Protein AF-A0A956GBQ3-F1 (afdb_monomer)

Secondary structure (DSSP, 8-state):
-EEE-SHHHHHHHHHH----SGGG-TTEETTTTEETT----GGG-HHHHHHS---SEEE--GGGT--

Structure (mmCIF, N/CA/C/O backbone):
data_AF-A0A956GBQ3-F1
#
_entry.id   AF-A0A956GBQ3-F1
#
loop_
_atom_site.group_PDB
_atom_site.id
_atom_site.type_symbol
_atom_site.label_atom_id
_atom_site.label_alt_id
_atom_site.label_comp_id
_atom_site.label_asym_id
_atom_site.label_entity_id
_atom_site.label_seq_id
_atom_site.pdbx_PDB_ins_code
_atom_site.Cartn_x
_atom_site.Cartn_y
_atom_site.Cartn_z
_atom_site.occupancy
_atom_site.B_iso_or_equiv
_atom_site.auth_seq_id
_atom_site.auth_comp_id
_atom_site.auth_asym_id
_atom_site.auth_atom_id
_atom_site.pdbx_PDB_model_num
ATOM 1 N N . MET A 1 1 ? -4.644 7.562 -3.161 1.00 83.62 1 MET A N 1
ATOM 2 C CA . MET A 1 1 ? -5.333 8.308 -2.071 1.00 83.62 1 MET A CA 1
ATOM 3 C C . MET A 1 1 ? -4.510 8.265 -0.780 1.00 83.62 1 MET A C 1
ATOM 5 O O . MET A 1 1 ? -3.717 7.350 -0.640 1.00 83.62 1 MET A O 1
ATOM 9 N N . ARG A 1 2 ? -4.663 9.207 0.170 1.00 89.31 2 ARG A N 1
ATOM 10 C CA . ARG A 1 2 ? -4.023 9.125 1.506 1.00 89.31 2 ARG A CA 1
ATOM 11 C C . ARG A 1 2 ? -5.058 8.891 2.609 1.00 89.31 2 ARG A C 1
ATOM 13 O O . ARG A 1 2 ? -6.091 9.554 2.615 1.00 89.31 2 ARG A O 1
ATOM 20 N N . VAL A 1 3 ? -4.766 7.985 3.541 1.00 89.44 3 VAL A N 1
ATOM 21 C CA . VAL A 1 3 ? -5.625 7.633 4.692 1.00 89.44 3 VAL A CA 1
ATOM 22 C C . VAL A 1 3 ? -4.819 7.731 5.983 1.00 89.44 3 VAL A C 1
ATOM 24 O O . VAL A 1 3 ? -3.649 7.372 5.986 1.00 89.44 3 VAL A O 1
ATOM 27 N N . ARG A 1 4 ? -5.408 8.215 7.085 1.00 91.25 4 ARG A N 1
ATOM 28 C CA . ARG A 1 4 ? -4.699 8.314 8.376 1.00 91.25 4 ARG A CA 1
ATOM 29 C C . ARG A 1 4 ? -4.307 6.927 8.901 1.00 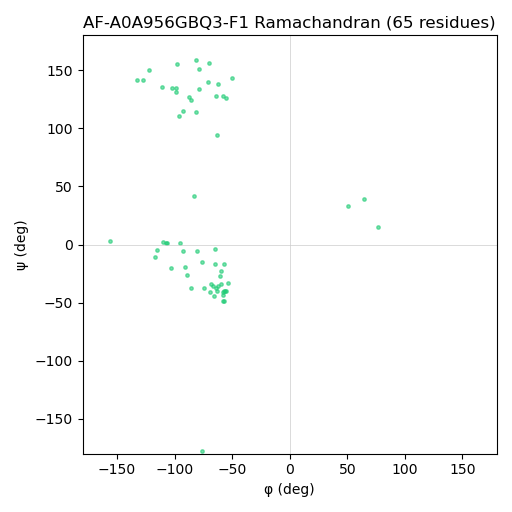91.25 4 ARG A C 1
ATOM 31 O O . ARG A 1 4 ? -5.182 6.094 9.117 1.00 91.25 4 ARG A O 1
ATOM 38 N N . ARG A 1 5 ? -3.033 6.718 9.247 1.00 89.25 5 ARG A N 1
ATOM 39 C CA . ARG A 1 5 ? -2.485 5.491 9.870 1.00 89.25 5 ARG A CA 1
ATOM 40 C C . ARG A 1 5 ? -2.670 5.464 11.398 1.00 89.25 5 ARG A C 1
ATOM 42 O O . ARG A 1 5 ? -1.775 5.112 12.176 1.00 89.25 5 ARG A O 1
ATOM 49 N N . GLY A 1 6 ? -3.852 5.882 11.844 1.00 88.31 6 GLY A N 1
ATOM 50 C CA . GLY A 1 6 ? -4.221 5.938 13.257 1.00 88.31 6 GLY A CA 1
ATOM 51 C C . GLY A 1 6 ? -4.554 4.565 13.848 1.00 88.31 6 GLY A C 1
ATOM 52 O O . GLY A 1 6 ? -4.493 3.537 13.177 1.00 88.31 6 GLY A O 1
ATOM 53 N N . GLN A 1 7 ? -4.954 4.552 15.120 1.00 90.62 7 GLN A N 1
ATOM 54 C CA . GLN A 1 7 ? -5.383 3.328 15.804 1.00 90.62 7 GLN A CA 1
ATOM 55 C C . GLN A 1 7 ? -6.559 2.641 15.093 1.00 90.62 7 GLN A C 1
ATOM 57 O O . GLN A 1 7 ? -6.533 1.424 14.949 1.00 90.62 7 GLN A O 1
ATOM 62 N N . ALA A 1 8 ? -7.537 3.414 14.607 1.00 91.25 8 ALA A N 1
ATOM 63 C CA . ALA A 1 8 ? -8.682 2.882 13.867 1.00 91.25 8 ALA A CA 1
ATOM 64 C C . ALA A 1 8 ? -8.240 2.088 12.627 1.00 91.25 8 ALA A C 1
ATOM 66 O O . ALA A 1 8 ? -8.611 0.931 12.484 1.00 91.25 8 ALA A O 1
ATOM 67 N N . PHE A 1 9 ? -7.343 2.654 11.812 1.00 90.88 9 PHE A N 1
ATOM 68 C CA . PHE A 1 9 ? -6.803 1.967 10.638 1.00 90.88 9 PHE A CA 1
ATOM 69 C C . PHE A 1 9 ? -6.109 0.650 11.007 1.00 90.88 9 PHE A C 1
ATOM 71 O O . PHE A 1 9 ? -6.323 -0.369 10.361 1.00 90.88 9 PHE A O 1
ATOM 78 N N . ARG A 1 10 ? -5.306 0.633 12.079 1.00 89.19 10 ARG A N 1
ATOM 79 C CA . ARG A 1 10 ? -4.632 -0.597 12.534 1.00 89.19 10 ARG A CA 1
ATOM 80 C C . ARG A 1 10 ? -5.628 -1.671 12.971 1.00 89.19 10 ARG A C 1
ATOM 82 O O . ARG A 1 10 ? -5.438 -2.834 12.636 1.00 89.19 10 ARG A O 1
ATOM 89 N N . GLN A 1 11 ? -6.699 -1.276 13.659 1.00 93.00 11 GLN A N 1
ATOM 90 C CA . GLN A 1 11 ? -7.787 -2.187 14.020 1.00 93.00 11 GLN A CA 1
ATOM 91 C C . GLN A 1 11 ? -8.509 -2.725 12.781 1.00 93.00 11 GLN A C 1
ATOM 93 O O . GLN A 1 11 ? -8.890 -3.889 12.758 1.00 93.00 11 GLN A O 1
ATOM 98 N N . GLU A 1 12 ? -8.691 -1.909 11.742 1.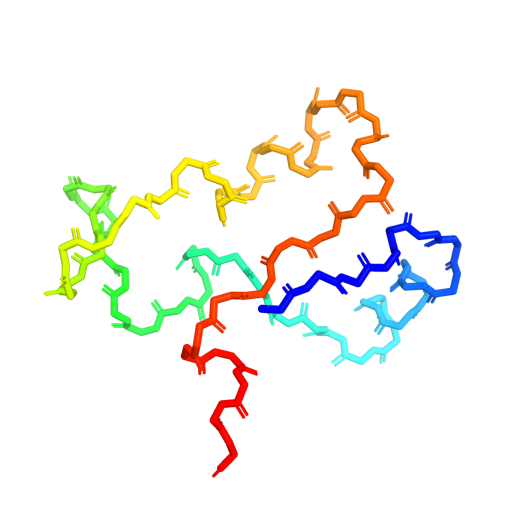00 93.12 12 GLU A N 1
ATOM 99 C CA . GLU A 1 12 ? -9.289 -2.350 10.479 1.00 93.12 12 GLU A CA 1
ATOM 100 C C . GLU A 1 12 ? -8.376 -3.310 9.709 1.00 93.12 12 GLU A C 1
ATOM 102 O O . GLU A 1 12 ? -8.863 -4.314 9.192 1.00 93.12 12 GLU A O 1
ATOM 107 N N . VAL A 1 13 ? -7.063 -3.057 9.675 1.00 92.00 13 VAL A N 1
ATOM 108 C CA . VAL A 1 13 ? -6.076 -3.985 9.098 1.00 92.00 13 VAL A CA 1
ATOM 109 C C . VAL A 1 13 ? -6.145 -5.340 9.799 1.00 92.00 13 VAL A C 1
ATOM 111 O O . VAL A 1 13 ? -6.249 -6.360 9.125 1.00 92.00 13 VAL A O 1
ATOM 114 N N . GLU A 1 14 ? -6.147 -5.358 11.132 1.00 92.38 14 GLU A N 1
ATOM 115 C CA . GLU A 1 14 ? -6.226 -6.595 11.917 1.00 92.38 14 GLU A CA 1
ATOM 116 C C . GLU A 1 14 ? -7.571 -7.313 11.731 1.00 92.38 14 GLU A C 1
ATOM 118 O O . GLU A 1 14 ? -7.615 -8.524 11.526 1.00 92.38 14 GLU A O 1
ATOM 123 N N . ARG A 1 15 ? -8.681 -6.567 11.757 1.00 96.38 15 ARG A N 1
ATOM 124 C CA . ARG A 1 15 ? -10.036 -7.128 11.697 1.00 96.38 15 ARG A CA 1
ATOM 125 C C . ARG A 1 15 ? -10.430 -7.620 10.307 1.00 96.38 15 ARG A C 1
ATOM 127 O O . ARG A 1 15 ? -11.166 -8.599 10.204 1.00 96.38 15 ARG A O 1
ATOM 134 N N . TYR A 1 16 ? -10.015 -6.913 9.260 1.00 94.12 16 TYR A N 1
ATOM 135 C CA . TYR A 1 16 ? -10.476 -7.149 7.889 1.00 94.12 16 TYR A CA 1
ATOM 136 C C . TYR A 1 16 ? -9.371 -7.624 6.943 1.00 94.12 16 TYR A C 1
ATOM 138 O O . TYR A 1 16 ? -9.666 -7.945 5.795 1.00 94.12 16 TYR A O 1
ATOM 146 N N . GLY A 1 17 ? -8.114 -7.680 7.392 1.00 91.50 17 GLY A N 1
ATOM 147 C CA . GLY A 1 17 ? -6.991 -8.117 6.564 1.00 91.50 17 GLY A CA 1
ATOM 148 C C . GLY A 1 17 ? -6.713 -7.181 5.387 1.00 91.50 17 GLY A C 1
ATOM 149 O O . GLY A 1 17 ? -6.439 -7.659 4.285 1.00 91.50 17 GLY A O 1
ATOM 150 N N . LEU A 1 18 ? -6.826 -5.861 5.592 1.00 90.56 18 LEU A N 1
ATOM 151 C CA . LEU A 1 18 ? -6.644 -4.871 4.525 1.00 90.56 18 LEU A CA 1
ATOM 152 C C . LEU A 1 18 ? -5.254 -4.992 3.883 1.00 90.56 18 LEU A C 1
ATOM 154 O O . LEU A 1 18 ? -4.233 -4.939 4.566 1.00 90.56 18 LEU A O 1
ATOM 158 N N . ARG A 1 19 ? -5.233 -5.098 2.552 1.00 91.81 19 ARG A N 1
ATOM 159 C CA . ARG A 1 19 ? -4.021 -5.111 1.725 1.00 91.81 19 ARG A CA 1
ATOM 160 C C . ARG A 1 19 ? -3.841 -3.742 1.080 1.00 91.81 19 ARG A C 1
ATOM 162 O O . ARG A 1 19 ? -4.811 -3.157 0.601 1.00 91.81 19 ARG A O 1
ATOM 169 N N . PHE A 1 20 ? -2.621 -3.221 1.113 1.00 92.62 20 PHE A N 1
ATOM 170 C CA . PHE A 1 20 ? -2.302 -1.896 0.566 1.00 92.62 20 PHE A CA 1
ATOM 171 C C . PHE A 1 20 ? -0.824 -1.728 0.184 1.00 92.62 20 PHE A C 1
ATOM 173 O O . PHE A 1 20 ? -0.421 -0.639 -0.218 1.00 92.62 20 PHE A O 1
ATOM 180 N N . CYS A 1 21 ? -0.012 -2.779 0.326 1.00 94.69 21 CYS A N 1
ATOM 181 C CA . CYS A 1 21 ? 1.403 -2.753 -0.027 1.00 94.69 21 CYS A CA 1
ATOM 182 C C . CYS A 1 21 ? 1.626 -3.368 -1.414 1.00 94.69 21 CYS A C 1
ATOM 184 O O . CYS A 1 21 ? 0.838 -4.200 -1.866 1.00 94.69 21 CYS A O 1
ATOM 186 N N . CYS A 1 22 ? 2.714 -2.984 -2.083 1.00 95.75 22 CYS A N 1
ATOM 187 C CA . CYS A 1 22 ? 3.098 -3.545 -3.380 1.00 95.75 22 CYS A CA 1
ATOM 188 C C . CYS A 1 22 ? 3.230 -5.071 -3.323 1.00 95.75 22 CYS A C 1
ATOM 190 O O . CYS A 1 22 ? 2.734 -5.750 -4.207 1.00 9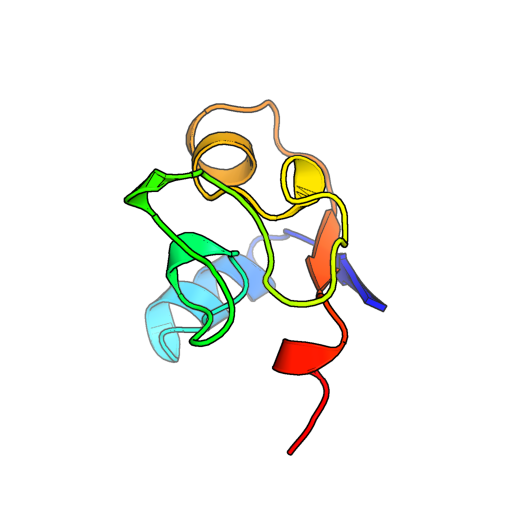5.75 22 CYS A O 1
ATOM 192 N N . GLU A 1 23 ? 3.784 -5.604 -2.238 1.00 95.81 23 GLU A N 1
ATOM 193 C CA . GLU A 1 23 ? 3.938 -7.034 -1.953 1.00 95.81 23 GLU A CA 1
ATOM 194 C C . GLU A 1 23 ? 2.613 -7.817 -1.956 1.00 95.81 23 GLU A C 1
ATOM 196 O O . GLU A 1 23 ? 2.622 -9.043 -1.993 1.00 95.81 23 GLU A O 1
ATOM 201 N N . ASP A 1 24 ? 1.473 -7.127 -1.873 1.00 94.19 24 ASP A N 1
ATOM 202 C CA . ASP A 1 24 ? 0.136 -7.719 -1.904 1.00 94.19 24 ASP A CA 1
ATOM 203 C C . ASP A 1 24 ? -0.600 -7.470 -3.237 1.00 94.19 24 ASP A C 1
ATOM 205 O O . ASP A 1 24 ? -1.757 -7.864 -3.391 1.00 94.19 24 ASP A O 1
ATOM 209 N N . CYS A 1 25 ? 0.037 -6.789 -4.192 1.00 94.31 25 CYS A N 1
ATOM 210 C CA . CYS A 1 25 ? -0.536 -6.411 -5.480 1.00 94.31 25 CYS A CA 1
ATOM 211 C C . CYS A 1 25 ? -0.113 -7.390 -6.582 1.00 94.31 25 CYS A C 1
ATOM 213 O O . CYS A 1 25 ? 1.069 -7.677 -6.743 1.00 94.31 25 CYS A O 1
ATOM 215 N N . ALA A 1 26 ? -1.056 -7.829 -7.419 1.00 94.69 26 ALA A N 1
ATOM 216 C CA . ALA A 1 26 ? -0.777 -8.747 -8.530 1.00 94.69 26 ALA A CA 1
ATOM 217 C C 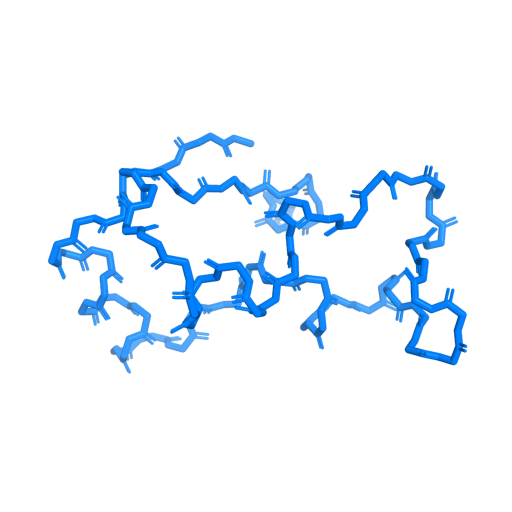. ALA A 1 26 ? 0.138 -8.157 -9.625 1.00 94.69 26 ALA A C 1
ATOM 219 O O . ALA A 1 26 ? 0.675 -8.898 -10.443 1.00 94.69 26 ALA A O 1
ATOM 220 N N . PHE A 1 27 ? 0.306 -6.833 -9.653 1.00 95.38 27 PHE A N 1
ATOM 221 C CA . PHE A 1 27 ? 1.168 -6.128 -10.606 1.00 95.38 27 PHE A CA 1
ATOM 222 C C . PHE A 1 27 ? 2.568 -5.848 -10.060 1.00 95.38 27 PHE A C 1
ATOM 224 O O . PHE A 1 27 ? 3.357 -5.181 -10.731 1.00 95.38 27 PHE A O 1
ATOM 231 N N . PHE A 1 28 ? 2.870 -6.276 -8.838 1.00 97.00 28 PHE A N 1
ATOM 232 C CA . PHE A 1 28 ? 4.213 -6.175 -8.298 1.00 97.00 28 PHE A CA 1
ATOM 233 C C . PHE A 1 28 ? 5.023 -7.410 -8.683 1.00 97.00 28 PHE A C 1
ATOM 235 O O . PHE A 1 28 ? 4.598 -8.541 -8.459 1.00 97.00 28 PHE A O 1
ATOM 242 N N . ASP A 1 29 ? 6.185 -7.168 -9.271 1.00 97.00 29 ASP A N 1
ATOM 243 C CA . ASP A 1 29 ? 7.176 -8.186 -9.577 1.00 97.00 29 ASP A CA 1
ATOM 244 C C . ASP A 1 29 ? 8.210 -8.220 -8.448 1.00 97.00 29 ASP A C 1
ATOM 246 O O . ASP A 1 29 ? 8.974 -7.266 -8.279 1.00 97.00 29 ASP A O 1
ATOM 250 N N . ASP A 1 30 ? 8.207 -9.303 -7.669 1.00 94.81 30 ASP A N 1
ATOM 251 C CA . ASP A 1 30 ? 9.096 -9.479 -6.515 1.00 94.81 30 ASP A CA 1
ATOM 252 C C . ASP A 1 30 ? 10.560 -9.655 -6.941 1.00 94.81 30 ASP A C 1
ATOM 254 O O . ASP A 1 30 ? 11.450 -9.110 -6.294 1.00 94.81 30 ASP A O 1
ATOM 258 N N . ASP A 1 31 ? 10.810 -10.304 -8.086 1.00 95.69 31 ASP A N 1
ATOM 259 C CA . ASP A 1 31 ? 12.169 -10.567 -8.574 1.00 95.69 31 ASP A CA 1
ATOM 260 C C . ASP A 1 31 ? 12.897 -9.274 -8.953 1.00 95.69 31 ASP A C 1
ATOM 262 O O . ASP A 1 31 ? 14.112 -9.151 -8.775 1.00 95.69 31 ASP A O 1
ATOM 266 N N . SER A 1 32 ? 12.165 -8.301 -9.505 1.00 96.25 32 SER A N 1
ATOM 267 C CA . SER A 1 32 ? 12.737 -7.017 -9.916 1.00 96.25 32 SER A CA 1
ATOM 268 C C . SER A 1 32 ? 12.369 -5.836 -9.026 1.00 96.25 32 SER A C 1
ATOM 270 O O . SER A 1 32 ? 12.790 -4.715 -9.313 1.00 96.25 32 SER A O 1
ATOM 272 N N . GLU A 1 33 ? 11.606 -6.083 -7.961 1.00 96.00 33 GLU A N 1
ATOM 273 C CA . GLU A 1 33 ? 11.066 -5.100 -7.019 1.00 96.00 33 GLU A CA 1
ATOM 274 C C . GLU A 1 33 ? 10.336 -3.914 -7.679 1.00 96.00 33 GLU A C 1
ATOM 276 O O . GLU A 1 33 ? 10.336 -2.782 -7.177 1.00 96.00 33 GLU A O 1
ATOM 281 N N . ARG A 1 34 ? 9.678 -4.159 -8.819 1.00 97.12 34 ARG A N 1
ATOM 282 C CA . ARG A 1 34 ? 9.037 -3.120 -9.640 1.00 97.12 34 ARG A CA 1
ATOM 283 C C . ARG A 1 34 ? 7.552 -3.363 -9.841 1.00 97.12 34 ARG A C 1
ATOM 285 O O . ARG A 1 34 ? 7.068 -4.486 -9.905 1.00 97.12 34 ARG A O 1
ATOM 292 N N . CYS A 1 35 ? 6.816 -2.267 -9.999 1.00 95.94 35 CYS A N 1
ATOM 293 C CA . CYS A 1 35 ? 5.439 -2.309 -10.467 1.00 95.94 35 CYS A CA 1
ATOM 294 C C . CYS A 1 35 ? 5.410 -2.483 -11.994 1.00 95.94 35 CYS A C 1
ATOM 296 O O . CYS A 1 35 ? 6.088 -1.743 -12.709 1.00 95.94 35 CYS A O 1
ATOM 298 N N . ALA A 1 36 ? 4.571 -3.384 -12.506 1.00 96.00 36 ALA A N 1
ATOM 299 C CA . ALA A 1 36 ? 4.374 -3.619 -13.939 1.00 96.00 36 ALA A CA 1
ATOM 300 C C . ALA A 1 36 ? 3.871 -2.377 -14.702 1.00 96.00 36 ALA A C 1
ATOM 302 O O . ALA A 1 36 ? 4.094 -2.256 -15.905 1.00 96.00 36 ALA A O 1
ATOM 303 N N . HIS A 1 37 ? 3.239 -1.422 -14.011 1.00 93.75 37 HIS A N 1
ATOM 304 C CA . HIS A 1 37 ? 2.846 -0.128 -14.581 1.00 93.75 37 HIS A CA 1
ATOM 305 C C . HIS A 1 37 ? 3.993 0.896 -14.640 1.00 93.75 37 HIS A C 1
ATOM 307 O O . HIS A 1 37 ? 3.808 1.991 -15.167 1.00 93.75 37 HIS A O 1
ATOM 313 N N . GLY A 1 38 ? 5.167 0.573 -14.088 1.00 94.00 38 GLY A N 1
ATOM 314 C CA . GLY A 1 38 ? 6.314 1.480 -14.004 1.00 94.00 38 GLY A CA 1
ATOM 315 C C . GLY A 1 38 ? 6.190 2.554 -12.919 1.00 94.00 38 GLY A C 1
ATOM 316 O O . GLY A 1 38 ? 6.929 3.535 -12.945 1.00 94.00 38 GLY A O 1
ATOM 317 N N . TRP A 1 39 ? 5.253 2.405 -11.979 1.00 93.75 39 TRP A N 1
ATOM 318 C CA . TRP A 1 39 ? 5.090 3.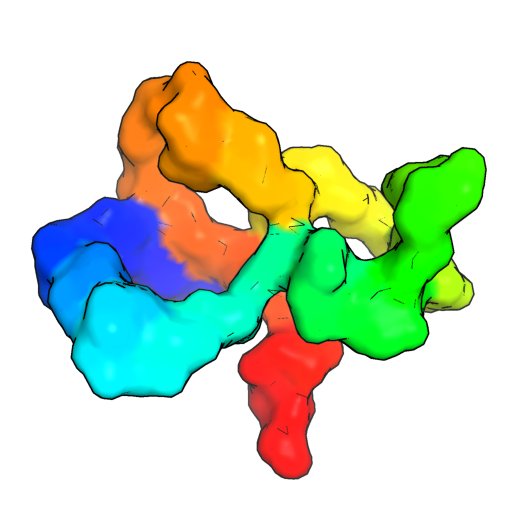334 -10.857 1.00 93.75 39 TRP A CA 1
ATOM 319 C C . TRP A 1 39 ? 6.122 3.089 -9.747 1.00 93.75 39 TRP A C 1
ATOM 321 O O . TRP A 1 39 ? 6.536 1.942 -9.554 1.00 93.75 39 TRP A O 1
ATOM 331 N N . PRO A 1 40 ? 6.506 4.137 -8.992 1.00 94.12 40 PRO A N 1
ATOM 332 C CA . PRO A 1 40 ? 7.399 3.993 -7.846 1.00 94.12 40 PRO A CA 1
ATOM 333 C C . PRO A 1 40 ? 6.774 3.100 -6.767 1.00 94.12 40 PRO A C 1
ATOM 335 O O . PRO A 1 40 ? 5.577 3.194 -6.462 1.00 94.12 40 PRO A O 1
ATOM 338 N N . THR A 1 41 ? 7.591 2.222 -6.189 1.00 94.56 41 THR A N 1
ATOM 339 C CA . THR A 1 41 ? 7.155 1.208 -5.218 1.00 94.56 41 THR A CA 1
ATOM 340 C C . THR A 1 41 ? 7.519 1.587 -3.789 1.00 94.56 41 THR A C 1
ATOM 342 O O . THR A 1 41 ? 6.874 1.109 -2.862 1.00 94.56 41 THR A O 1
ATOM 345 N N . GLU A 1 42 ? 8.479 2.491 -3.590 1.00 92.31 42 GLU A N 1
ATOM 346 C CA . GLU A 1 42 ? 9.109 2.812 -2.306 1.00 92.31 42 GLU A CA 1
ATOM 347 C C . GLU A 1 42 ? 8.094 3.240 -1.237 1.00 92.31 42 GLU A C 1
ATOM 349 O O . GLU A 1 42 ? 8.183 2.834 -0.079 1.00 92.31 42 GLU A O 1
ATOM 354 N N . GLU A 1 43 ? 7.084 4.027 -1.618 1.00 90.44 43 GLU A N 1
ATOM 355 C CA . GLU A 1 43 ? 6.036 4.488 -0.695 1.00 90.44 43 GLU A CA 1
ATOM 356 C C . GLU A 1 43 ? 4.996 3.418 -0.347 1.00 90.44 43 GLU A C 1
ATOM 358 O O . GLU A 1 43 ? 4.242 3.561 0.617 1.00 90.44 43 GLU A O 1
ATOM 363 N N . HIS A 1 44 ? 4.968 2.337 -1.117 1.00 92.69 44 HIS A N 1
ATOM 364 C CA . HIS A 1 44 ? 4.019 1.241 -0.994 1.00 92.69 44 HIS A CA 1
ATOM 365 C C . HIS A 1 44 ? 4.679 -0.044 -0.475 1.00 92.69 44 HIS A C 1
ATOM 367 O O . HIS A 1 44 ? 3.994 -1.056 -0.360 1.00 92.69 44 HIS A O 1
ATOM 373 N N . ARG A 1 45 ? 5.983 -0.038 -0.159 1.00 92.56 45 ARG A N 1
ATOM 374 C CA . ARG A 1 45 ? 6.661 -1.205 0.425 1.00 92.56 45 ARG A CA 1
ATOM 375 C C . ARG A 1 45 ? 6.216 -1.422 1.865 1.00 92.56 45 ARG A C 1
ATOM 377 O O . ARG A 1 45 ? 6.150 -0.477 2.656 1.00 92.56 45 ARG A O 1
ATOM 384 N N . ARG A 1 46 ? 6.017 -2.682 2.241 1.00 91.56 46 ARG A N 1
ATOM 385 C CA . ARG A 1 46 ? 5.654 -3.101 3.6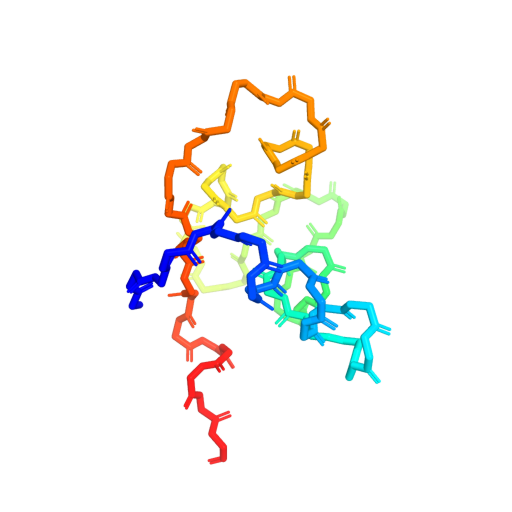01 1.00 91.56 46 ARG A CA 1
ATOM 386 C C . ARG A 1 46 ? 6.675 -2.636 4.637 1.00 91.56 46 ARG A C 1
ATOM 388 O O . ARG A 1 46 ? 6.291 -2.117 5.685 1.00 91.56 46 ARG A O 1
ATOM 395 N N . ALA A 1 47 ? 7.962 -2.701 4.295 1.00 90.12 47 ALA A N 1
ATOM 396 C CA . ALA A 1 47 ? 9.060 -2.272 5.162 1.00 90.12 47 ALA A CA 1
ATOM 397 C C . ALA A 1 47 ? 8.907 -0.823 5.674 1.00 90.12 47 ALA A C 1
ATOM 399 O O . ALA A 1 47 ? 9.259 -0.538 6.820 1.00 90.12 47 ALA A O 1
ATOM 400 N N . ARG A 1 48 ? 8.319 0.089 4.879 1.00 88.00 48 ARG A N 1
ATOM 401 C CA . ARG A 1 48 ? 8.045 1.478 5.299 1.00 88.00 48 ARG A CA 1
ATOM 402 C C . ARG A 1 48 ? 7.078 1.540 6.484 1.00 88.00 48 ARG A C 1
ATOM 404 O O . ARG A 1 48 ? 7.206 2.405 7.350 1.00 88.00 48 ARG A O 1
ATOM 411 N N . TYR A 1 49 ? 6.103 0.639 6.521 1.00 86.31 49 TYR A N 1
ATOM 412 C CA . TYR A 1 49 ? 5.049 0.620 7.532 1.00 86.31 49 TYR A CA 1
ATOM 413 C C . TYR A 1 49 ? 5.433 -0.196 8.772 1.00 86.31 49 TYR A C 1
ATOM 415 O O . TYR A 1 49 ? 4.937 0.106 9.859 1.00 86.31 49 TYR A O 1
ATOM 423 N N . GLU A 1 50 ? 6.329 -1.175 8.618 1.00 84.88 50 GLU A N 1
ATOM 424 C CA . GLU A 1 50 ? 6.830 -2.030 9.704 1.00 84.88 50 GLU A CA 1
ATOM 425 C C . GLU A 1 50 ? 8.012 -1.417 10.470 1.00 84.88 50 GLU A C 1
ATOM 427 O O . GLU A 1 50 ? 8.085 -1.569 11.688 1.00 84.88 50 GLU A O 1
ATOM 432 N N . HIS A 1 51 ? 8.923 -0.714 9.784 1.00 73.56 51 HIS A N 1
ATOM 433 C CA . HIS A 1 51 ? 10.197 -0.264 10.369 1.00 73.56 51 HIS A CA 1
ATOM 434 C C . HIS A 1 51 ? 10.376 1.259 10.449 1.00 73.56 51 HIS A C 1
ATOM 436 O O . HIS A 1 51 ? 11.319 1.724 11.088 1.00 73.56 51 HIS A O 1
ATOM 442 N N . GLY A 1 52 ? 9.511 2.047 9.807 1.00 60.59 52 GLY A N 1
ATOM 443 C CA . GLY A 1 52 ? 9.596 3.509 9.830 1.00 60.59 52 GLY A CA 1
ATOM 444 C C . GLY A 1 52 ? 8.995 4.138 11.089 1.00 60.59 52 GLY A C 1
ATOM 445 O O . GLY A 1 52 ? 8.111 3.557 11.727 1.00 60.59 52 GLY A O 1
ATOM 446 N N . GLU A 1 53 ? 9.400 5.379 11.395 1.00 59.41 53 GLU A N 1
ATOM 447 C CA . GLU A 1 53 ? 8.570 6.257 12.229 1.00 59.41 53 GLU A CA 1
ATOM 448 C C . GLU A 1 53 ? 7.145 6.274 11.653 1.00 59.41 53 GLU A C 1
ATOM 450 O O . GLU A 1 53 ?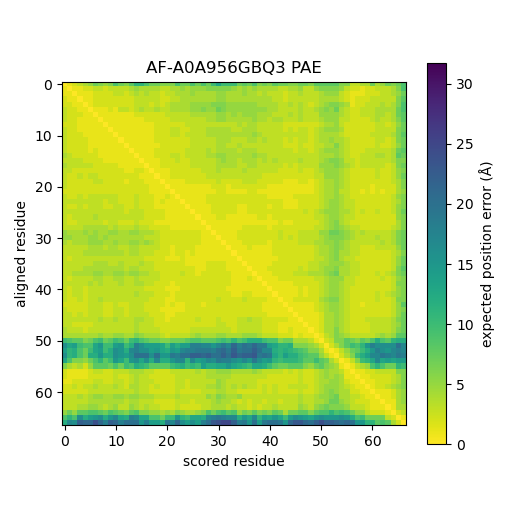 6.982 6.169 10.429 1.00 59.41 53 GLU A O 1
ATOM 455 N N . PRO A 1 54 ? 6.096 6.328 12.490 1.00 58.50 54 PRO A N 1
ATOM 456 C CA . PRO A 1 54 ? 4.734 6.316 11.997 1.00 58.50 54 PRO A CA 1
ATOM 457 C C . PRO A 1 54 ? 4.497 7.565 11.153 1.00 58.50 54 PRO A C 1
ATOM 459 O O . PRO A 1 54 ? 4.135 8.617 11.665 1.00 58.50 54 PRO A O 1
ATOM 462 N N . ASP A 1 55 ? 4.678 7.434 9.841 1.00 64.75 55 ASP A N 1
ATOM 463 C CA . ASP A 1 55 ? 4.058 8.344 8.904 1.00 64.75 55 ASP A CA 1
ATOM 464 C C . ASP A 1 55 ? 2.561 8.288 9.212 1.00 64.75 55 ASP A C 1
ATOM 466 O O . ASP A 1 55 ? 1.958 7.206 9.287 1.00 64.75 55 ASP A O 1
ATOM 470 N N . ASP A 1 56 ? 1.975 9.456 9.457 1.00 83.81 56 ASP A N 1
ATOM 471 C CA . ASP A 1 56 ? 0.585 9.598 9.892 1.00 83.81 56 ASP A CA 1
ATOM 472 C C . ASP A 1 56 ? -0.398 9.119 8.816 1.00 83.81 56 ASP A C 1
ATOM 474 O O . ASP A 1 56 ? -1.612 9.106 9.038 1.00 83.81 56 ASP A O 1
ATOM 478 N N . TRP A 1 57 ? 0.117 8.739 7.646 1.00 89.31 57 TRP A N 1
ATOM 479 C CA . TRP A 1 57 ? -0.629 8.433 6.449 1.00 89.31 57 TRP A CA 1
ATOM 480 C C . TRP A 1 57 ? -0.174 7.124 5.803 1.00 89.31 57 TRP A C 1
ATOM 482 O O . TRP A 1 57 ? 1.009 6.804 5.728 1.00 89.31 57 TRP A O 1
ATOM 492 N N . VAL A 1 58 ? -1.151 6.386 5.291 1.00 90.31 58 VAL A N 1
ATOM 493 C CA . VAL A 1 58 ? -0.975 5.313 4.317 1.00 90.31 58 VAL A CA 1
ATOM 494 C C . VAL A 1 58 ? -1.293 5.876 2.943 1.00 90.31 58 VAL A C 1
ATOM 496 O O . VAL A 1 58 ? -2.330 6.526 2.761 1.00 90.31 58 VAL A O 1
ATOM 499 N N . LEU A 1 59 ? -0.406 5.631 1.981 1.00 90.50 59 LEU A N 1
ATOM 500 C CA . LEU A 1 59 ? -0.642 5.953 0.582 1.00 90.50 59 LEU A CA 1
ATOM 501 C C . LEU A 1 59 ? -1.251 4.730 -0.112 1.00 90.50 59 LEU A C 1
ATOM 503 O O . LEU A 1 59 ? -0.616 3.691 -0.225 1.00 90.50 59 LEU A O 1
ATOM 507 N N . TYR A 1 60 ? -2.493 4.858 -0.567 1.00 89.62 60 TYR A N 1
ATOM 508 C CA . TYR A 1 60 ? -3.153 3.870 -1.412 1.00 89.62 60 TYR A CA 1
ATOM 509 C C . TYR A 1 60 ? -2.817 4.124 -2.880 1.00 89.62 60 TYR A C 1
ATOM 511 O O . TYR A 1 60 ? -3.087 5.214 -3.406 1.00 89.62 60 TYR A O 1
ATOM 519 N N . CYS A 1 61 ? -2.275 3.096 -3.531 1.00 91.56 61 CYS A N 1
ATOM 520 C CA . CYS A 1 61 ? -2.122 3.030 -4.978 1.00 91.56 61 CYS A CA 1
ATOM 521 C C . CYS A 1 61 ? -3.492 2.878 -5.663 1.00 91.56 61 CYS A C 1
ATOM 523 O O . CYS A 1 61 ? -4.447 2.377 -5.065 1.00 91.56 61 CYS A O 1
ATOM 525 N N . LYS A 1 62 ? -3.580 3.283 -6.936 1.00 87.00 62 LYS A N 1
ATOM 526 C CA . LYS A 1 62 ? -4.815 3.213 -7.723 1.00 87.00 62 LYS A CA 1
ATOM 527 C C . LYS A 1 62 ? -5.356 1.787 -7.851 1.00 87.00 62 LYS A C 1
ATOM 529 O O . LYS A 1 62 ? -6.568 1.617 -7.791 1.00 87.00 62 LYS A O 1
ATOM 534 N N . GLU A 1 63 ? -4.482 0.784 -7.913 1.00 90.56 63 GLU A N 1
ATOM 535 C CA . GLU A 1 63 ? -4.881 -0.632 -7.981 1.00 90.56 63 GLU A CA 1
ATOM 536 C C . GLU A 1 63 ? -5.701 -1.094 -6.768 1.00 90.56 63 GLU A C 1
ATOM 538 O O . GLU A 1 63 ? -6.541 -1.975 -6.893 1.00 90.56 63 GLU A O 1
ATOM 543 N N . PHE A 1 64 ? -5.525 -0.467 -5.601 1.00 86.12 64 PHE A N 1
ATOM 544 C CA . PHE A 1 64 ? -6.300 -0.783 -4.394 1.00 86.12 64 PHE A CA 1
ATOM 545 C C . PHE A 1 64 ? -7.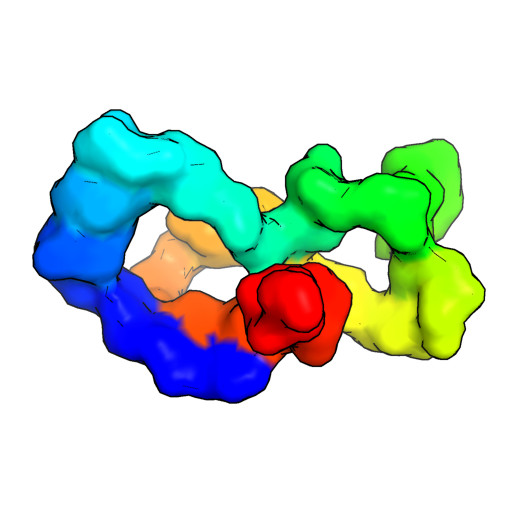559 0.087 -4.235 1.00 86.12 64 PHE A C 1
ATOM 547 O O . PHE A 1 64 ? -8.345 -0.122 -3.312 1.00 86.12 64 PHE A O 1
ATOM 554 N N . GLU A 1 65 ? -7.757 1.078 -5.109 1.00 78.00 65 GLU A N 1
ATOM 555 C CA . GLU A 1 65 ? -8.981 1.889 -5.163 1.00 78.00 65 GLU A CA 1
ATOM 556 C C . GLU A 1 65 ? -10.023 1.304 -6.126 1.00 78.00 65 GLU A C 1
ATOM 558 O O . GLU A 1 65 ? -11.200 1.665 -6.053 1.00 78.00 65 GLU A O 1
ATOM 563 N N . LEU A 1 66 ? -9.594 0.443 -7.050 1.00 59.09 66 LEU A N 1
ATOM 564 C CA . LEU A 1 66 ? -10.455 -0.154 -8.060 1.00 59.09 66 LEU A CA 1
ATOM 565 C C . LEU A 1 66 ? -11.195 -1.350 -7.442 1.00 59.09 66 LEU A C 1
ATOM 567 O O . LEU A 1 66 ? -10.589 -2.337 -7.030 1.00 59.09 66 LEU A O 1
ATOM 571 N N . ARG A 1 67 ? -12.518 -1.205 -7.332 1.00 47.28 67 ARG A N 1
ATOM 572 C CA . ARG A 1 67 ? -13.476 -2.286 -7.081 1.00 47.28 67 ARG A CA 1
ATOM 573 C C . ARG A 1 67 ? -14.032 -2.787 -8.400 1.00 47.28 67 ARG A C 1
ATOM 575 O O . ARG A 1 67 ? -14.323 -1.915 -9.251 1.00 47.28 67 ARG A O 1
#

Mean predicted aligned error: 3.99 Å

Radius of gyration: 11.97 Å; Cα contacts (8 Å, |Δi|>4): 75; chains: 1; bounding box: 26×20×30 Å

pLDDT: mean 88.51, std 10.48, range [47.28, 97.12]

Solvent-accessible surface area (backbone atoms only — not comparable to full-atom values)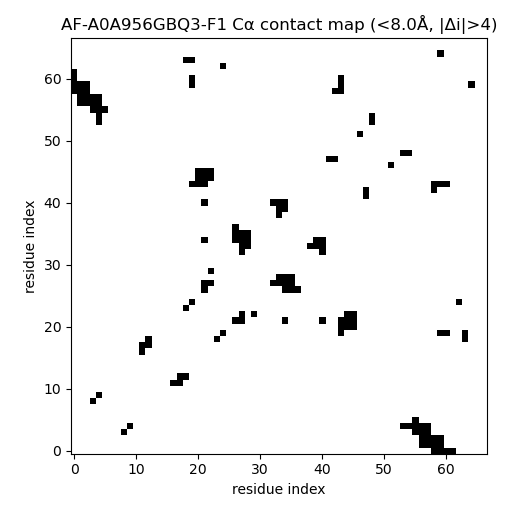: 4218 Å² total; per-residue (Å²): 91,79,43,65,57,45,73,68,46,55,50,45,35,72,74,68,63,67,75,61,31,44,91,73,38,94,52,43,40,79,92,76,69,38,34,76,87,72,52,89,43,74,81,25,36,58,64,52,75,76,72,45,76,82,57,65,54,42,55,42,53,70,79,74,70,65,127

Foldseek 3Di:
DKDFPDPVVVVCCVVPVDQAALVPDPQQDPVVRAGVVRDDRVLRHPCCCVPHDPPRIRDHDPSSVDD

Sequence (67 aa):
MRVRRGQAFRQEVERYGLRFCCEDCAFFDDDSERCAHGWPTEEHRRARYEHGEPDDWVLYCKEFELR